Protein AF-I1BHC1-F1 (afdb_monomer)

Organism: Rhizopus delemar (strain RA 99-880 / ATCC MYA-4621 / FGSC 9543 / NRRL 43880) (NCBI:txid246409)

Secondary structure (DSSP, 8-state):
--S--HHHHHHHHHHHHHHHHHH--HHHH-EESB-TTSPBPPEEEEEEEE-PPGGG-SS--S-EEEEEEEESSSS--EEEEEES---HHHHHHHHHHHEET---GGGS-HHHHHHHHHHHHHHHHHHHHHH-S----

Solvent-accessible surface area (backbone atoms only — not comparable to full-atom values): 8292 Å² total; per-residue (Å²): 131,90,86,67,55,69,70,57,54,52,49,53,55,50,53,53,48,53,56,53,57,73,69,59,49,72,79,77,47,39,35,53,38,61,48,99,85,70,47,77,47,54,62,52,73,53,77,46,76,49,48,66,34,62,90,80,44,82,70,65,78,55,64,48,36,32,42,34,37,34,33,80,51,98,83,46,52,61,39,78,44,81,40,98,61,90,47,71,67,56,51,48,54,49,45,70,71,35,34,41,85,64,77,50,78,85,74,49,49,72,67,57,52,47,54,54,60,71,45,39,66,60,52,52,51,50,50,39,68,75,62,43,91,68,78,86,124

Nearest PDB structures (foldseek):
  4xb6-assembly1_E  TM=2.048E-01  e=1.493E-01  Escherichia coli str. K-12 substr. MG1655
  8vbw-assembly1_B  TM=3.347E-01  e=8.170E-01  Staphylococcaceae bacterium
  5oki-assembly2_B  TM=2.217E-01  e=8.389E+00  Saccharomyces cerevisiae S288C

Foldseek 3Di:
DPPDDPVVVVVVVVVVVVVVVVPDDLVLQADWDADPVRHTWDKDKDKDFDADDDVNDDDHPDGWIKIKIFTPDPVTRMHIDTDPDDDPVVVVVCCVSRYPPDPDPVNQDPVRVVVVVVCVVVVVVVCCVVVPPDPPD

Mean predicted aligned error: 11.31 Å

InterPro domains:
  IPR036397 Ribonuclease H superfamily [G3DSA:3.30.420.10] (76-137)
  IPR053164 IS1016-like transposase [PTHR47163] (27-106)

Sequence (137 aa):
MTGLSLPTVRNIVKDVYQVMEADLRIEDVQVGGVDSAGQPIVVEIDESKFGKRKYNKGKRVDGVWVVGGVERTPERKVFLLTVPNRNQNTLKLIIDAFVKDGQTWYAISKEECQKYIESMPKRCAAVIRAKGRWTKY

Radius of gyration: 19.96 Å; Cα contacts (8 Å, |Δi|>4): 141; chains: 1; bounding box: 53×47×34 Å

Structure (mmCIF, N/CA/C/O backbone):
data_AF-I1BHC1-F1
#
_entry.id   AF-I1BHC1-F1
#
loop_
_atom_site.group_PDB
_atom_site.id
_atom_site.type_symbol
_atom_site.label_atom_id
_atom_site.label_alt_id
_atom_site.label_comp_id
_atom_site.label_asym_id
_atom_site.label_entity_id
_atom_site.label_seq_id
_atom_site.pdbx_PDB_ins_code
_atom_site.Cartn_x
_atom_site.Cartn_y
_atom_site.Cartn_z
_atom_site.occupancy
_atom_site.B_iso_or_equiv
_atom_site.auth_seq_id
_atom_site.auth_comp_id
_atom_site.auth_asym_id
_atom_site.auth_atom_id
_atom_site.pdbx_PDB_model_num
ATOM 1 N N . MET A 1 1 ? 31.743 -10.458 1.323 1.00 50.91 1 MET A N 1
ATOM 2 C CA . MET A 1 1 ? 31.647 -10.692 -0.137 1.00 50.91 1 MET A CA 1
ATOM 3 C C . MET A 1 1 ? 31.530 -12.201 -0.323 1.00 50.91 1 MET A C 1
ATOM 5 O O . MET A 1 1 ? 32.385 -12.897 0.195 1.00 50.91 1 MET A O 1
ATOM 9 N N . THR A 1 2 ? 30.458 -12.719 -0.929 1.00 68.00 2 THR A N 1
ATOM 10 C CA . THR A 1 2 ? 30.082 -14.155 -0.894 1.00 68.00 2 THR A CA 1
ATOM 11 C C . THR A 1 2 ? 30.916 -15.073 -1.803 1.00 68.00 2 THR A C 1
ATOM 13 O O . THR A 1 2 ? 30.609 -16.252 -1.904 1.00 68.00 2 THR A O 1
ATOM 16 N N . GLY A 1 3 ? 31.942 -14.560 -2.497 1.00 85.88 3 GLY A N 1
ATOM 17 C CA . GLY A 1 3 ? 32.763 -15.328 -3.451 1.00 85.88 3 GLY A CA 1
ATOM 18 C C . GLY A 1 3 ? 32.044 -15.743 -4.746 1.00 85.88 3 GLY A C 1
ATOM 19 O O . GLY A 1 3 ? 32.676 -16.269 -5.654 1.00 85.88 3 GLY A O 1
ATOM 20 N N . LEU A 1 4 ? 30.737 -15.488 -4.856 1.00 88.25 4 LEU A N 1
ATOM 21 C CA . LEU A 1 4 ? 29.902 -15.874 -5.993 1.00 88.25 4 LEU A CA 1
ATOM 22 C C . LEU A 1 4 ? 29.888 -14.806 -7.092 1.00 88.25 4 LEU A C 1
ATOM 24 O O . LEU A 1 4 ? 29.946 -13.604 -6.821 1.00 88.25 4 LEU A O 1
ATOM 28 N N . SER A 1 5 ? 29.739 -15.252 -8.343 1.00 91.75 5 SER A N 1
ATOM 29 C CA . SER A 1 5 ? 29.587 -14.355 -9.491 1.00 91.75 5 SER A CA 1
ATOM 30 C C . SER A 1 5 ? 28.260 -13.582 -9.434 1.00 91.75 5 SER A C 1
ATOM 32 O O . SER A 1 5 ? 27.247 -14.088 -8.944 1.00 91.75 5 SER A O 1
ATOM 34 N N . LEU A 1 6 ? 28.234 -12.359 -9.976 1.00 89.69 6 LEU A N 1
ATOM 35 C CA . LEU A 1 6 ? 27.018 -11.535 -10.022 1.00 89.69 6 LEU A CA 1
ATOM 36 C C . LEU A 1 6 ? 25.831 -12.223 -10.731 1.00 89.69 6 LEU A C 1
ATOM 38 O O . LEU A 1 6 ? 24.717 -12.131 -10.209 1.00 89.69 6 LEU A O 1
ATOM 42 N N . PRO A 1 7 ? 26.011 -12.918 -11.877 1.00 94.31 7 PRO A N 1
ATOM 43 C CA . PRO A 1 7 ? 24.934 -13.700 -12.484 1.00 94.31 7 PRO A CA 1
ATOM 44 C C . PRO A 1 7 ? 24.378 -14.781 -11.555 1.00 94.31 7 PRO A C 1
ATOM 46 O O . PRO A 1 7 ? 23.162 -14.918 -11.449 1.00 94.31 7 PRO A O 1
ATOM 49 N N . THR A 1 8 ? 25.249 -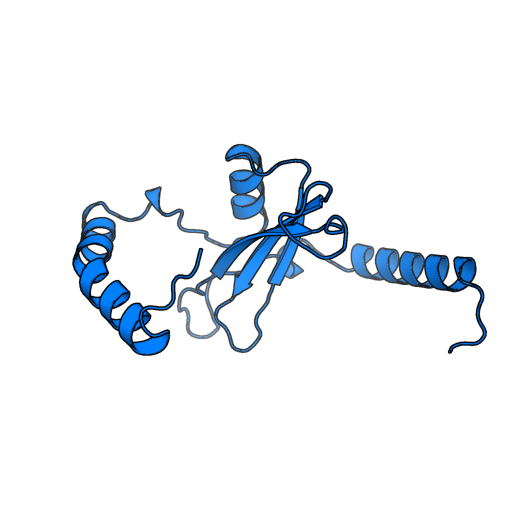15.496 -10.836 1.00 93.44 8 THR A N 1
ATOM 50 C CA . THR A 1 8 ? 24.835 -16.540 -9.888 1.00 93.44 8 THR A CA 1
ATOM 51 C C . THR A 1 8 ? 23.988 -15.956 -8.762 1.00 93.44 8 THR A C 1
ATOM 53 O O . THR A 1 8 ? 22.900 -16.456 -8.496 1.00 93.44 8 THR A O 1
ATOM 56 N N . VAL A 1 9 ? 24.430 -14.852 -8.150 1.00 92.56 9 VAL A N 1
ATOM 57 C CA . VAL A 1 9 ? 23.661 -14.169 -7.094 1.00 92.56 9 VAL A CA 1
ATOM 58 C C . VAL A 1 9 ? 22.302 -13.705 -7.617 1.00 92.56 9 VAL A C 1
ATOM 60 O O . VAL A 1 9 ? 21.292 -13.879 -6.942 1.00 92.56 9 VAL A O 1
ATOM 63 N N . ARG A 1 10 ? 22.250 -13.149 -8.835 1.00 91.69 10 ARG A N 1
ATOM 64 C CA . ARG A 1 10 ? 20.990 -12.713 -9.450 1.00 91.69 10 ARG A CA 1
ATOM 65 C C . ARG A 1 10 ? 20.013 -13.871 -9.635 1.00 91.69 10 ARG A C 1
ATOM 67 O O . ARG A 1 10 ? 18.830 -13.678 -9.383 1.00 91.69 10 ARG A O 1
ATOM 74 N N . ASN A 1 11 ? 20.490 -15.021 -10.100 1.00 93.75 11 ASN A N 1
ATOM 75 C CA . ASN A 1 11 ? 19.635 -16.185 -10.317 1.00 93.75 11 ASN A CA 1
ATOM 76 C C . ASN A 1 11 ? 19.094 -16.712 -8.989 1.00 93.75 11 ASN A C 1
ATOM 78 O O . ASN A 1 11 ? 17.886 -16.820 -8.854 1.00 93.75 11 ASN A O 1
ATOM 82 N N . ILE A 1 12 ? 19.945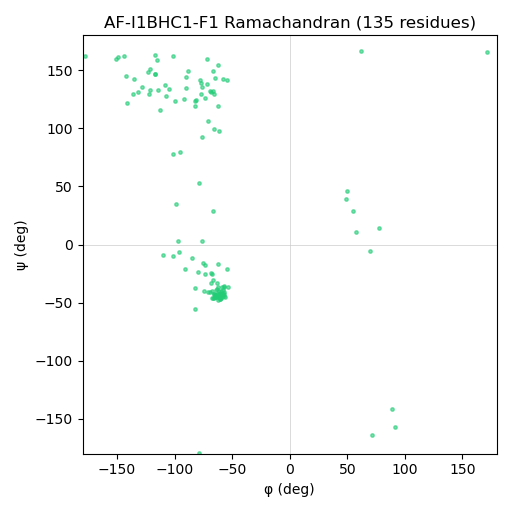 -16.857 -7.969 1.00 93.88 12 ILE A N 1
ATOM 83 C CA . ILE A 1 12 ? 19.504 -17.274 -6.629 1.00 93.88 12 ILE A CA 1
ATOM 84 C C . ILE A 1 12 ? 18.417 -16.336 -6.085 1.00 93.88 12 ILE A C 1
ATOM 86 O O . ILE A 1 12 ? 17.400 -16.793 -5.576 1.00 93.88 12 ILE A O 1
ATOM 90 N N . VAL A 1 13 ? 18.595 -15.016 -6.214 1.00 93.38 13 VAL A N 1
ATOM 91 C CA . VAL A 1 13 ? 17.586 -14.042 -5.760 1.00 93.38 13 VAL A CA 1
ATOM 92 C C . VAL A 1 13 ? 16.274 -14.182 -6.534 1.00 93.38 13 VAL A C 1
ATOM 94 O O . VAL A 1 13 ? 15.207 -14.047 -5.941 1.00 93.38 13 VAL A O 1
ATOM 97 N N . LYS A 1 14 ? 16.333 -1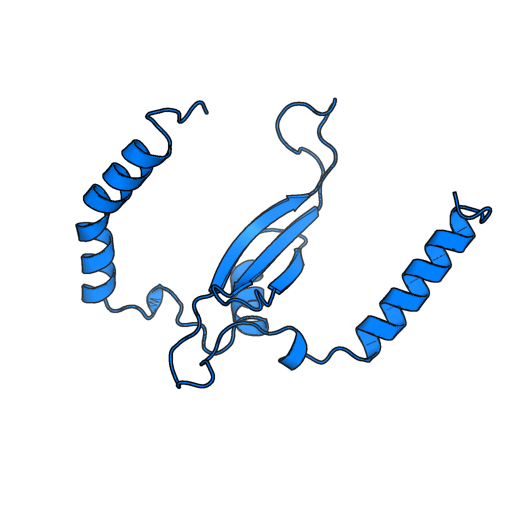4.456 -7.842 1.00 93.12 14 LYS A N 1
ATOM 98 C CA . LYS A 1 14 ? 15.135 -14.701 -8.655 1.00 93.12 14 LYS A CA 1
ATOM 99 C C . LYS A 1 14 ? 14.417 -15.981 -8.239 1.00 93.12 14 LYS A C 1
ATOM 101 O O . LYS A 1 14 ? 13.200 -15.952 -8.124 1.00 93.12 14 LYS A O 1
ATOM 106 N N . ASP A 1 15 ? 15.156 -17.054 -7.986 1.00 93.62 15 ASP A N 1
ATOM 107 C CA . ASP A 1 15 ? 14.581 -18.339 -7.590 1.00 93.62 15 ASP A CA 1
ATOM 108 C C . ASP A 1 15 ? 13.883 -18.210 -6.228 1.00 93.62 15 ASP A C 1
ATOM 110 O O . ASP A 1 15 ? 12.733 -18.613 -6.074 1.00 93.62 15 ASP A O 1
ATOM 114 N N . VAL A 1 16 ? 14.532 -17.548 -5.261 1.00 92.88 16 VAL A N 1
ATOM 115 C CA . VAL A 1 16 ? 13.924 -17.240 -3.954 1.00 92.88 16 VAL A CA 1
ATOM 116 C C . VAL A 1 16 ? 12.664 -16.394 -4.124 1.00 92.88 16 VAL A C 1
ATOM 118 O O . VAL A 1 16 ? 11.650 -16.683 -3.498 1.00 92.88 16 VAL A O 1
ATOM 121 N N . TYR A 1 17 ? 12.699 -15.382 -4.995 1.00 89.81 17 TYR A N 1
ATOM 122 C CA . TYR A 1 17 ? 11.531 -14.550 -5.273 1.00 89.81 17 TYR A CA 1
ATOM 123 C C . TYR A 1 17 ? 10.358 -15.364 -5.837 1.00 89.81 17 TYR A C 1
ATOM 125 O O . TYR A 1 17 ? 9.243 -15.212 -5.354 1.00 89.81 17 TYR A O 1
ATOM 133 N N . GLN A 1 18 ? 10.605 -16.259 -6.798 1.00 90.56 18 GLN A N 1
ATOM 134 C CA . GLN A 1 18 ? 9.563 -17.107 -7.388 1.00 90.56 18 GLN A CA 1
ATOM 135 C C . GLN A 1 18 ? 8.941 -18.067 -6.372 1.00 90.56 18 GLN A C 1
ATOM 137 O O . GLN A 1 18 ? 7.730 -18.270 -6.379 1.00 90.56 18 GLN A O 1
ATOM 142 N N . VAL A 1 19 ? 9.756 -18.638 -5.481 1.00 92.56 19 VAL A N 1
ATOM 143 C CA . VAL A 1 19 ? 9.256 -19.506 -4.406 1.00 92.56 19 VAL A CA 1
ATOM 144 C C . VAL A 1 19 ? 8.390 -18.713 -3.429 1.00 92.56 19 VAL A C 1
ATOM 146 O O . VAL A 1 19 ? 7.321 -19.183 -3.056 1.00 92.56 19 VAL A O 1
ATOM 149 N N . MET A 1 20 ? 8.815 -17.504 -3.049 1.00 88.38 20 MET A N 1
ATOM 150 C CA . MET A 1 20 ? 8.014 -16.625 -2.192 1.00 88.38 20 MET A CA 1
ATOM 151 C C . MET A 1 20 ? 6.697 -16.233 -2.869 1.00 88.38 20 MET A C 1
ATOM 153 O O . MET A 1 20 ? 5.651 -16.282 -2.237 1.00 88.38 20 MET A O 1
ATOM 157 N N . GLU A 1 21 ? 6.731 -15.870 -4.151 1.00 85.94 21 GLU A N 1
ATOM 158 C CA . GLU A 1 21 ? 5.540 -15.480 -4.912 1.00 85.94 21 GLU A CA 1
ATOM 159 C C . GLU A 1 21 ? 4.522 -16.623 -5.028 1.00 85.94 21 GLU A C 1
ATOM 161 O O . GLU A 1 21 ? 3.325 -16.375 -4.938 1.00 85.94 21 GLU A O 1
ATOM 166 N N . ALA A 1 22 ? 4.984 -17.869 -5.162 1.00 87.56 22 ALA A N 1
ATOM 167 C CA . ALA A 1 22 ? 4.112 -19.041 -5.239 1.00 87.56 22 ALA A CA 1
ATOM 168 C C . ALA A 1 22 ? 3.378 -19.363 -3.922 1.00 87.56 22 ALA A C 1
ATOM 170 O O . ALA A 1 22 ? 2.331 -20.009 -3.960 1.00 87.56 22 ALA A O 1
ATOM 171 N N . ASP A 1 23 ? 3.923 -18.941 -2.779 1.00 88.19 23 ASP A N 1
ATOM 172 C CA . ASP A 1 23 ? 3.331 -19.163 -1.451 1.00 88.19 23 ASP A CA 1
ATOM 173 C C . ASP A 1 23 ? 2.401 -18.013 -1.021 1.00 88.19 23 ASP A C 1
ATOM 175 O O . ASP A 1 23 ? 1.518 -18.187 -0.182 1.00 88.19 23 ASP A O 1
ATOM 179 N N . LEU A 1 24 ? 2.568 -16.827 -1.616 1.00 84.75 24 LEU A N 1
ATOM 180 C CA . LEU A 1 24 ? 1.762 -15.653 -1.299 1.00 84.75 24 LEU A CA 1
ATOM 181 C C . LEU A 1 24 ? 0.348 -15.773 -1.874 1.00 84.75 24 LEU A C 1
ATOM 183 O O . LEU A 1 24 ? 0.153 -15.908 -3.082 1.00 84.75 24 LEU A O 1
ATOM 187 N N . ARG A 1 25 ? -0.658 -15.616 -1.012 1.00 84.69 25 ARG A N 1
ATOM 188 C CA . ARG A 1 25 ? -2.054 -15.452 -1.432 1.00 84.69 25 ARG A CA 1
ATOM 189 C C . ARG A 1 25 ? -2.462 -13.985 -1.353 1.00 84.69 25 ARG A C 1
ATOM 191 O O . ARG A 1 25 ? -1.826 -13.172 -0.679 1.00 84.69 25 ARG A O 1
ATOM 198 N N . ILE A 1 26 ? -3.550 -13.634 -2.036 1.00 76.19 26 ILE A N 1
ATOM 199 C CA . ILE A 1 26 ? -4.056 -12.252 -2.082 1.00 76.19 26 ILE A CA 1
ATOM 200 C C . ILE A 1 26 ? -4.385 -11.749 -0.668 1.00 76.19 26 ILE A C 1
ATOM 202 O O . ILE A 1 26 ? -4.119 -10.598 -0.327 1.00 76.19 26 ILE A O 1
ATOM 206 N N . GLU A 1 27 ? -4.898 -12.621 0.194 1.00 80.56 27 GLU A N 1
ATOM 207 C CA . GLU A 1 27 ? -5.284 -12.281 1.561 1.00 80.56 27 GLU A CA 1
ATOM 208 C C . GLU A 1 27 ? -4.081 -11.939 2.451 1.00 80.56 27 GLU A C 1
ATOM 210 O O . GLU A 1 27 ? -4.247 -11.199 3.428 1.00 80.56 27 GLU A O 1
ATOM 215 N N . ASP A 1 28 ? -2.896 -12.462 2.109 1.00 81.38 28 ASP A N 1
ATOM 216 C CA . ASP A 1 28 ? -1.639 -12.250 2.834 1.00 81.38 28 ASP A CA 1
ATOM 217 C C . ASP A 1 28 ? -1.005 -10.888 2.491 1.00 81.38 28 ASP A C 1
ATOM 219 O O . ASP A 1 28 ? -0.247 -10.337 3.291 1.00 81.38 28 ASP A O 1
ATOM 223 N N . VAL A 1 29 ? -1.338 -10.324 1.322 1.00 84.25 29 VAL A N 1
ATOM 224 C CA . VAL A 1 29 ? -0.808 -9.036 0.829 1.00 84.25 29 VAL A CA 1
ATOM 225 C C . VAL A 1 29 ? -1.776 -7.865 1.008 1.00 84.25 29 VAL A C 1
ATOM 227 O O . VAL A 1 29 ? -1.393 -6.712 0.811 1.00 84.25 29 VAL A O 1
ATOM 230 N N . GLN A 1 30 ? -3.025 -8.140 1.378 1.00 90.44 30 GLN A N 1
ATOM 231 C CA . GLN A 1 30 ? -4.015 -7.115 1.684 1.00 90.44 30 GLN A CA 1
ATOM 232 C C . GLN A 1 30 ? -3.810 -6.510 3.080 1.00 90.44 30 GLN A C 1
ATOM 234 O O . GLN A 1 30 ? -3.543 -7.216 4.054 1.00 90.44 30 GLN A O 1
ATOM 239 N N . VAL A 1 31 ? -4.025 -5.200 3.184 1.00 91.62 31 VAL A N 1
ATOM 240 C CA . VAL A 1 31 ? -3.925 -4.413 4.424 1.00 91.62 31 VAL A CA 1
ATOM 241 C C . VAL A 1 31 ? -5.279 -3.828 4.826 1.00 91.62 31 VAL A C 1
ATOM 243 O O . VAL A 1 31 ? -6.156 -3.651 3.982 1.00 91.62 31 VAL A O 1
ATOM 246 N N . GLY A 1 32 ? -5.448 -3.477 6.097 1.00 89.94 32 GLY A N 1
A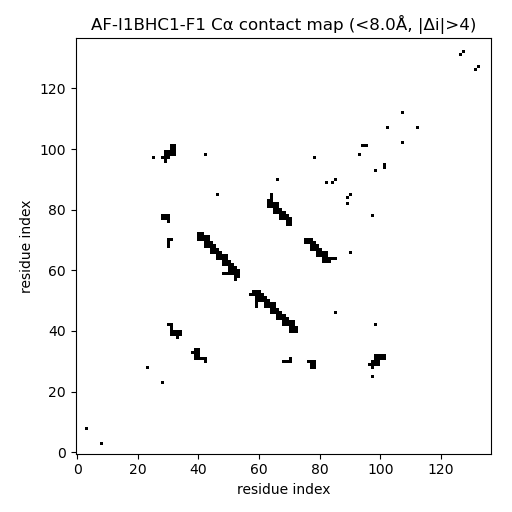TOM 247 C CA . GLY A 1 32 ? -6.679 -2.871 6.613 1.00 89.94 32 GLY A CA 1
ATOM 248 C C . GLY A 1 32 ? -7.689 -3.894 7.139 1.00 89.94 32 GLY A C 1
ATOM 249 O O . GLY A 1 32 ? -7.332 -5.014 7.504 1.00 89.94 32 GLY A O 1
ATO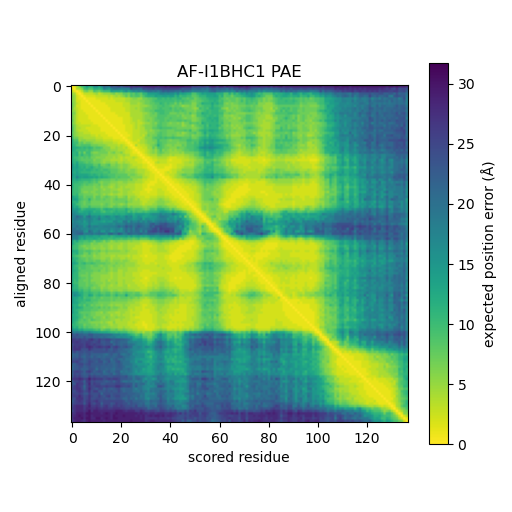M 250 N N . GLY A 1 33 ? -8.965 -3.506 7.184 1.00 89.31 33 GLY A N 1
ATOM 251 C CA . GLY A 1 33 ? -10.029 -4.275 7.834 1.00 89.31 33 GLY A CA 1
ATOM 252 C C . GLY A 1 33 ? -10.177 -3.904 9.311 1.00 89.31 33 GLY A C 1
ATOM 253 O O . GLY A 1 33 ? -10.068 -2.731 9.675 1.00 89.31 33 GLY A O 1
ATOM 254 N N . VAL A 1 34 ? -10.431 -4.898 10.164 1.00 87.94 34 VAL A N 1
ATOM 255 C CA . VAL A 1 34 ? -10.590 -4.722 11.615 1.00 87.94 34 VAL A CA 1
ATOM 256 C C . VAL A 1 34 ? -9.515 -5.474 12.390 1.00 87.94 34 VAL A C 1
ATOM 258 O O . VAL A 1 34 ? -9.057 -6.536 11.967 1.00 87.94 34 VAL A O 1
ATOM 261 N N . ASP A 1 35 ? -9.111 -4.921 13.528 1.00 87.19 35 ASP A N 1
ATOM 262 C CA . ASP A 1 35 ? -8.183 -5.574 14.445 1.00 87.19 35 ASP A CA 1
ATOM 263 C C . ASP A 1 35 ? -8.876 -6.642 15.317 1.00 87.19 35 ASP A C 1
ATOM 265 O O . ASP A 1 35 ? -10.084 -6.880 15.235 1.00 87.19 35 ASP A O 1
ATOM 269 N N . SER A 1 36 ? -8.107 -7.293 16.195 1.00 86.12 36 SER A N 1
ATOM 270 C CA . SER A 1 36 ? -8.625 -8.302 17.130 1.00 86.12 36 SER A CA 1
ATOM 271 C C . SER A 1 36 ? -9.647 -7.760 18.139 1.00 86.12 36 SER A C 1
ATOM 273 O O . SER A 1 36 ? -10.345 -8.546 18.772 1.00 86.12 36 SER A O 1
ATOM 275 N N . ALA A 1 37 ? -9.719 -6.439 18.320 1.00 88.56 37 ALA A N 1
ATOM 276 C CA . ALA A 1 37 ? -10.681 -5.760 19.182 1.00 88.56 37 ALA A CA 1
ATOM 277 C C . ALA A 1 37 ? -11.907 -5.237 18.403 1.00 88.56 37 ALA A C 1
ATOM 279 O O . ALA A 1 37 ? -12.779 -4.602 18.999 1.00 88.56 37 ALA A O 1
ATOM 280 N N . GLY A 1 38 ? -11.989 -5.498 17.093 1.00 86.12 38 GLY A N 1
ATOM 281 C CA . GLY A 1 38 ? -13.070 -5.041 16.221 1.00 86.12 38 GLY A CA 1
ATOM 282 C C . GLY A 1 38 ? -12.972 -3.567 15.815 1.00 86.12 38 GLY A C 1
ATOM 283 O O . GLY A 1 38 ? -13.957 -3.007 15.336 1.00 86.12 38 GLY A O 1
ATOM 284 N N . GLN A 1 39 ? -11.823 -2.917 16.013 1.00 85.69 39 GLN A N 1
ATOM 285 C CA . GLN A 1 39 ? -11.603 -1.522 15.630 1.00 85.69 39 GLN A CA 1
ATOM 286 C C . GLN A 1 39 ? -11.054 -1.429 14.201 1.00 85.69 39 GLN A C 1
ATOM 288 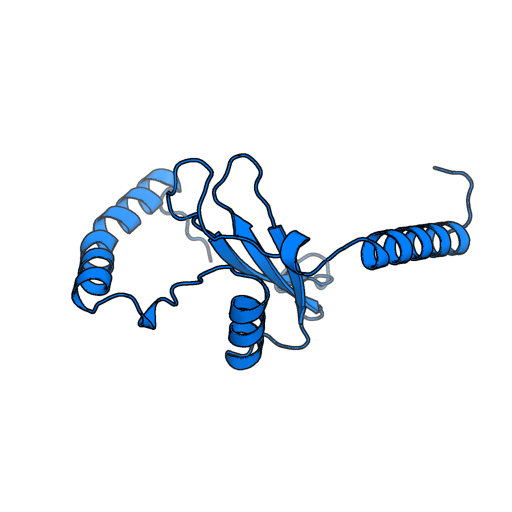O O . GLN A 1 39 ? -10.260 -2.279 13.790 1.00 85.69 39 GLN A O 1
ATOM 293 N N . PRO A 1 40 ? -11.448 -0.403 13.425 1.00 87.19 40 PRO A N 1
ATOM 294 C CA . PRO A 1 40 ? -10.977 -0.241 12.057 1.00 87.19 40 PRO A CA 1
ATOM 295 C C . PRO A 1 40 ? -9.477 0.066 12.018 1.00 87.19 40 PRO A C 1
ATOM 297 O O . PRO A 1 40 ? -8.986 0.973 12.697 1.00 87.19 40 PRO A O 1
ATOM 300 N N . ILE A 1 41 ? -8.755 -0.659 11.166 1.00 89.25 41 ILE A N 1
ATOM 301 C CA . ILE A 1 41 ? -7.327 -0.453 10.936 1.00 89.25 41 ILE A CA 1
ATOM 302 C C . ILE A 1 41 ? -7.136 0.711 9.963 1.00 89.25 41 ILE A C 1
ATOM 304 O O . ILE A 1 41 ? -7.635 0.709 8.838 1.00 89.25 41 ILE A O 1
ATOM 308 N N . VAL A 1 42 ? -6.359 1.709 10.384 1.00 88.88 42 VAL A N 1
ATOM 309 C CA . VAL A 1 42 ? -6.005 2.850 9.532 1.00 88.88 42 VAL A CA 1
ATOM 310 C C . VAL A 1 42 ? -4.830 2.475 8.633 1.00 88.88 42 VAL A C 1
ATOM 312 O O . VAL A 1 42 ? -3.757 2.132 9.129 1.00 88.88 42 VAL A O 1
ATOM 315 N N . VAL A 1 43 ? -5.009 2.613 7.320 1.00 90.69 43 VAL A N 1
ATOM 316 C CA . VAL A 1 43 ? -3.961 2.402 6.312 1.00 90.69 43 VAL A CA 1
ATOM 317 C C . VAL A 1 43 ? -3.517 3.750 5.744 1.00 90.69 43 VAL A C 1
ATOM 319 O O . VAL A 1 43 ? -4.337 4.546 5.289 1.00 90.69 43 VAL A O 1
ATOM 322 N N . GLU A 1 44 ? -2.213 4.016 5.756 1.00 91.12 44 GLU A N 1
ATOM 323 C CA . GLU A 1 44 ? -1.611 5.146 5.046 1.00 91.12 44 GLU A CA 1
ATOM 324 C C . GLU A 1 44 ? -1.181 4.701 3.656 1.00 91.12 44 GLU A C 1
ATOM 326 O O . GLU A 1 44 ? -0.408 3.758 3.540 1.00 91.12 44 GLU A O 1
ATOM 331 N N . ILE A 1 45 ? -1.648 5.388 2.614 1.00 91.06 45 ILE A N 1
ATOM 332 C CA . ILE A 1 45 ? -1.339 5.069 1.216 1.00 91.06 45 ILE A CA 1
ATOM 333 C C . ILE A 1 45 ? -0.530 6.218 0.620 1.00 91.06 45 ILE A C 1
ATOM 335 O O . ILE A 1 45 ? -0.905 7.380 0.783 1.00 91.06 45 ILE A O 1
ATOM 339 N N . ASP A 1 46 ? 0.564 5.896 -0.067 1.00 91.56 46 ASP A N 1
ATOM 340 C CA . ASP A 1 46 ? 1.436 6.881 -0.705 1.00 91.56 46 ASP A CA 1
ATOM 341 C C . ASP A 1 46 ? 2.013 6.382 -2.040 1.00 91.56 46 ASP A C 1
ATOM 343 O O . ASP A 1 46 ? 2.041 5.186 -2.351 1.00 91.56 46 ASP A O 1
ATOM 347 N N . GLU A 1 47 ? 2.506 7.330 -2.834 1.00 91.25 47 GLU A N 1
ATOM 348 C CA . GLU A 1 47 ? 3.139 7.093 -4.124 1.00 91.25 47 GLU A CA 1
ATOM 349 C C . GLU A 1 47 ? 4.569 7.623 -4.144 1.00 91.25 47 GLU A C 1
ATOM 351 O O . GLU A 1 47 ? 4.856 8.780 -3.832 1.00 91.25 47 GLU A O 1
ATOM 356 N N . SER A 1 48 ? 5.489 6.807 -4.640 1.00 89.44 48 SER A N 1
ATOM 357 C CA . SER A 1 48 ? 6.888 7.185 -4.770 1.00 89.44 48 SER A CA 1
ATOM 358 C C . SER A 1 48 ? 7.459 6.759 -6.113 1.00 89.44 48 SER A C 1
ATOM 360 O O . SER A 1 48 ? 7.393 5.602 -6.510 1.00 89.44 48 SER A O 1
ATOM 362 N N . LYS A 1 49 ? 8.106 7.689 -6.823 1.00 88.38 49 LYS A N 1
ATOM 363 C CA . LYS A 1 49 ? 8.897 7.354 -8.016 1.00 88.38 49 LYS A CA 1
ATOM 364 C C . LYS A 1 49 ? 10.282 6.877 -7.584 1.00 88.38 49 LYS A C 1
ATOM 366 O O . LYS A 1 49 ? 11.012 7.657 -6.973 1.00 88.38 49 LYS A O 1
ATOM 371 N N . PHE A 1 50 ? 10.666 5.646 -7.904 1.00 85.88 50 PHE A N 1
ATOM 372 C CA . PHE A 1 50 ? 11.980 5.057 -7.633 1.00 85.88 50 PHE A CA 1
ATOM 373 C C . PHE A 1 50 ? 12.847 5.099 -8.880 1.00 85.88 50 PHE A C 1
ATOM 375 O O . PHE A 1 50 ? 12.483 4.576 -9.924 1.00 85.88 50 PHE A O 1
ATOM 382 N N . GLY A 1 51 ? 14.019 5.712 -8.788 1.00 84.06 51 GLY A N 1
ATOM 383 C CA . GLY A 1 51 ? 14.885 5.850 -9.946 1.00 84.06 51 GLY A CA 1
ATOM 384 C C . GLY A 1 51 ? 16.196 6.532 -9.618 1.00 84.06 51 GLY A C 1
ATOM 385 O O . GLY A 1 51 ? 16.327 7.193 -8.579 1.00 84.06 51 GLY A O 1
ATOM 386 N N . LYS A 1 52 ? 17.175 6.365 -10.510 1.00 76.44 52 LYS A N 1
ATOM 387 C CA . LYS A 1 52 ? 18.465 7.039 -10.378 1.00 76.44 52 LYS A CA 1
ATOM 388 C C . LYS A 1 52 ? 18.250 8.541 -10.541 1.00 76.44 52 LYS A C 1
ATOM 390 O O . LYS A 1 52 ? 17.619 9.010 -11.485 1.00 76.44 52 LYS A O 1
ATOM 395 N N . ARG A 1 53 ? 18.780 9.314 -9.598 1.00 72.88 53 ARG A N 1
ATOM 396 C CA . ARG A 1 53 ? 18.836 10.772 -9.729 1.00 72.88 53 ARG A CA 1
ATOM 397 C C . ARG A 1 53 ? 19.966 11.128 -10.691 1.00 72.88 53 ARG A C 1
ATOM 399 O O . ARG A 1 53 ? 21.051 10.553 -10.595 1.00 72.88 53 ARG A O 1
ATOM 406 N N . LYS A 1 54 ? 19.746 12.105 -11.573 1.00 64.81 54 LYS A N 1
ATOM 407 C CA . LYS A 1 54 ? 20.820 12.642 -12.417 1.00 64.81 54 LYS A CA 1
ATOM 408 C C . LYS A 1 54 ? 21.882 13.267 -11.496 1.00 64.81 54 LYS A C 1
ATOM 410 O O . LYS A 1 54 ? 21.569 14.148 -10.704 1.00 64.81 54 LYS A O 1
ATOM 415 N N . TYR A 1 55 ? 23.115 12.758 -11.529 1.00 74.25 55 TYR A N 1
ATOM 416 C CA . TYR A 1 55 ? 24.215 13.176 -10.639 1.00 74.25 55 TYR A CA 1
ATOM 417 C C . TYR A 1 55 ? 23.918 13.085 -9.128 1.00 74.25 55 TYR A C 1
ATOM 419 O O . TYR A 1 55 ? 24.444 13.878 -8.350 1.00 74.25 55 TYR A O 1
ATOM 427 N N . ASN A 1 56 ? 23.044 12.166 -8.694 1.00 71.12 56 ASN A N 1
ATOM 428 C CA . ASN A 1 56 ? 22.577 12.061 -7.299 1.00 71.12 56 ASN A CA 1
ATOM 429 C C . ASN A 1 56 ? 21.906 13.335 -6.736 1.00 71.12 56 ASN A C 1
ATOM 431 O O . ASN A 1 56 ? 21.603 13.399 -5.543 1.00 71.12 56 ASN A O 1
ATOM 435 N N . LYS A 1 57 ? 21.607 14.327 -7.586 1.00 67.88 57 LYS A N 1
ATOM 436 C CA . LYS A 1 57 ? 21.028 15.624 -7.216 1.00 67.88 57 LYS A CA 1
ATOM 437 C C . LYS A 1 57 ? 19.700 15.852 -7.947 1.00 67.88 57 LYS A C 1
ATOM 439 O O . LYS A 1 57 ? 19.487 15.364 -9.051 1.00 67.88 57 LYS A O 1
ATOM 444 N N . GLY A 1 58 ? 18.800 16.611 -7.326 1.00 69.50 58 GLY A N 1
ATOM 445 C CA . GLY A 1 58 ? 17.539 17.031 -7.946 1.00 69.50 58 GLY A CA 1
ATOM 446 C C . GLY A 1 58 ? 16.480 15.930 -8.126 1.00 69.50 58 GLY A C 1
ATOM 447 O O . GLY A 1 58 ? 16.515 14.873 -7.488 1.00 69.50 58 GLY A O 1
ATOM 448 N N . LYS A 1 59 ? 15.487 16.234 -8.975 1.00 62.91 59 LYS A N 1
ATOM 449 C CA . LYS A 1 59 ? 14.284 15.423 -9.231 1.00 62.91 59 LYS A CA 1
ATOM 450 C C . LYS A 1 59 ? 14.639 14.082 -9.890 1.00 62.91 59 LYS A C 1
ATOM 452 O O . LYS A 1 59 ? 15.522 14.008 -10.740 1.00 62.91 59 LYS A O 1
ATOM 457 N N . ARG A 1 60 ? 13.921 13.014 -9.525 1.00 66.19 60 ARG A N 1
ATOM 458 C CA . ARG A 1 60 ? 14.025 11.700 -10.186 1.00 66.19 60 ARG A CA 1
ATOM 459 C C . ARG A 1 60 ? 13.397 11.796 -11.583 1.00 66.19 60 ARG A C 1
ATOM 461 O O . ARG A 1 60 ? 12.178 11.924 -11.696 1.00 66.19 60 ARG A O 1
ATOM 468 N N . VAL A 1 61 ? 14.234 11.805 -12.620 1.00 62.03 61 VAL A N 1
ATOM 469 C CA . VAL A 1 61 ? 13.804 11.984 -14.018 1.00 62.03 61 VAL A CA 1
ATOM 470 C C . VAL A 1 61 ? 13.328 10.645 -14.585 1.00 62.03 61 VAL A C 1
ATOM 472 O O . VAL A 1 61 ? 12.141 10.521 -14.889 1.00 62.03 61 VAL A O 1
ATOM 475 N N . ASP A 1 62 ? 14.178 9.616 -14.534 1.00 75.00 62 ASP A N 1
ATOM 476 C CA . ASP A 1 62 ? 13.855 8.243 -14.943 1.00 75.00 62 ASP A CA 1
ATOM 477 C C . ASP A 1 62 ? 13.652 7.336 -13.737 1.00 75.00 62 ASP A C 1
ATOM 479 O O . ASP A 1 62 ? 14.432 7.370 -12.783 1.00 75.00 62 ASP A O 1
ATOM 483 N N . GLY A 1 63 ? 12.586 6.537 -13.761 1.00 82.12 63 GLY A N 1
ATOM 484 C CA . GLY A 1 63 ? 12.253 5.651 -12.657 1.00 82.12 63 GLY A CA 1
ATOM 485 C C . GLY A 1 63 ? 10.890 4.983 -12.779 1.00 82.12 63 GLY A C 1
ATOM 486 O O . GLY A 1 63 ? 10.048 5.411 -13.565 1.00 82.12 63 GLY A O 1
ATOM 487 N N . VAL A 1 64 ? 10.694 3.967 -11.951 1.00 89.94 64 VAL A N 1
ATOM 488 C CA . VAL A 1 64 ? 9.468 3.184 -11.806 1.00 89.94 64 VAL A CA 1
ATOM 489 C C . VAL A 1 64 ? 8.599 3.835 -10.736 1.00 89.94 64 VAL A C 1
ATOM 491 O O . VAL A 1 64 ? 9.101 4.235 -9.685 1.00 89.94 64 VAL A O 1
ATOM 494 N N . TRP A 1 65 ? 7.304 3.985 -10.994 1.00 91.81 65 TRP A N 1
ATOM 495 C CA . TRP A 1 65 ? 6.369 4.396 -9.952 1.00 91.81 65 TRP A CA 1
ATOM 496 C C . TRP A 1 65 ? 6.079 3.213 -9.043 1.00 91.81 65 TRP A C 1
ATOM 498 O O . TRP A 1 65 ? 5.854 2.110 -9.526 1.00 91.81 65 TRP A O 1
ATOM 508 N N . VAL A 1 66 ? 6.087 3.447 -7.739 1.00 92.56 66 VAL A N 1
ATOM 509 C CA . VAL A 1 66 ? 5.683 2.472 -6.733 1.00 92.56 66 VAL A CA 1
ATOM 510 C C . VAL A 1 66 ? 4.556 3.087 -5.927 1.00 92.56 66 VAL A C 1
ATOM 512 O O . VAL A 1 66 ? 4.679 4.219 -5.458 1.00 92.56 66 VAL A O 1
ATOM 515 N N . VAL A 1 67 ? 3.472 2.342 -5.789 1.00 93.69 67 VAL A N 1
ATOM 516 C CA . VAL A 1 67 ? 2.349 2.665 -4.910 1.00 93.69 67 VAL A CA 1
ATOM 517 C C . VAL A 1 67 ? 2.405 1.691 -3.752 1.00 93.69 67 VAL A C 1
ATOM 519 O O . VAL A 1 67 ? 2.657 0.504 -3.964 1.00 93.69 67 VAL A O 1
ATOM 522 N N . GLY A 1 68 ? 2.195 2.173 -2.537 1.00 93.12 68 GLY A N 1
ATOM 523 C CA . GLY A 1 68 ? 2.141 1.297 -1.381 1.00 93.12 68 GLY A CA 1
ATOM 524 C C . GLY A 1 68 ? 1.227 1.817 -0.300 1.00 93.12 68 GLY A C 1
ATOM 525 O O . GLY A 1 68 ? 0.901 3.003 -0.265 1.00 93.12 68 GLY A O 1
ATOM 526 N N . GLY A 1 69 ? 0.838 0.911 0.584 1.00 93.06 69 GLY A N 1
ATOM 527 C CA . GLY A 1 69 ? 0.072 1.235 1.773 1.00 93.06 69 GLY A CA 1
ATOM 528 C C . GLY A 1 69 ? 0.624 0.516 2.988 1.00 93.06 69 GLY A C 1
ATOM 529 O O . GLY A 1 69 ? 1.063 -0.623 2.861 1.00 93.06 69 GLY A O 1
ATOM 530 N N . VAL A 1 70 ? 0.619 1.182 4.141 1.00 93.50 70 VAL A N 1
ATOM 531 C CA . VAL A 1 70 ? 1.088 0.642 5.422 1.00 93.50 70 VAL A CA 1
ATOM 532 C C . VAL A 1 70 ? 0.029 0.817 6.501 1.00 93.50 70 VAL A C 1
ATOM 534 O O . VAL A 1 70 ? -0.576 1.881 6.636 1.00 93.50 70 VAL A O 1
ATOM 537 N N . GLU A 1 71 ? -0.190 -0.223 7.293 1.00 92.94 71 GLU A N 1
ATOM 538 C CA . GLU A 1 71 ? -1.069 -0.153 8.456 1.00 92.94 71 GLU A CA 1
ATOM 539 C C . GLU A 1 71 ? -0.439 0.674 9.583 1.00 92.94 71 GLU A C 1
ATOM 541 O O . GLU A 1 71 ? 0.738 0.516 9.924 1.00 92.94 71 GLU A O 1
ATOM 546 N N . ARG A 1 72 ? -1.244 1.513 10.240 1.00 91.38 72 ARG A N 1
ATOM 547 C CA . ARG A 1 72 ? -0.895 2.159 11.514 1.00 91.38 72 ARG A CA 1
ATOM 548 C C . ARG A 1 72 ? -1.070 1.199 12.694 1.00 91.38 72 ARG A C 1
ATOM 550 O O . ARG A 1 72 ? -1.730 1.520 13.679 1.00 91.38 72 ARG A O 1
ATOM 557 N N . THR A 1 73 ? -0.457 0.032 12.589 1.00 90.19 73 THR A N 1
ATOM 558 C CA . THR A 1 73 ? -0.417 -1.014 13.616 1.00 90.19 73 THR A CA 1
ATOM 559 C C . THR A 1 73 ? 1.033 -1.243 14.061 1.00 90.19 73 THR A C 1
ATOM 561 O O . THR A 1 73 ? 1.965 -0.797 13.379 1.00 90.19 73 THR A O 1
ATOM 564 N N . PRO A 1 74 ? 1.278 -1.896 15.210 1.00 89.56 74 PRO A N 1
ATOM 565 C CA . PRO A 1 74 ? 2.625 -2.321 15.593 1.00 89.56 74 PRO A CA 1
ATOM 566 C C . PRO A 1 74 ? 3.294 -3.230 14.550 1.00 89.56 74 PRO A C 1
ATOM 568 O O . PRO A 1 74 ? 4.497 -3.111 14.322 1.00 89.56 74 PRO A O 1
ATOM 571 N N . GLU A 1 75 ? 2.516 -4.087 13.886 1.00 89.62 75 GLU A N 1
ATOM 572 C CA . GLU A 1 75 ? 2.974 -5.056 12.884 1.00 89.62 75 GLU A CA 1
ATOM 573 C C . GLU A 1 75 ? 3.351 -4.393 11.555 1.00 89.62 75 GLU A C 1
ATOM 575 O O . GLU A 1 75 ? 4.179 -4.931 10.820 1.00 89.62 75 GLU A O 1
ATOM 580 N N . ARG A 1 76 ? 2.772 -3.219 11.252 1.00 91.12 76 ARG A N 1
ATOM 581 C CA . ARG A 1 76 ? 3.055 -2.416 10.050 1.00 91.12 76 ARG A CA 1
ATOM 582 C C . ARG A 1 76 ? 2.996 -3.225 8.753 1.00 91.12 76 ARG A C 1
ATOM 584 O O . ARG A 1 76 ? 3.887 -3.104 7.905 1.00 91.12 76 ARG A O 1
ATOM 591 N N . LYS A 1 77 ? 1.952 -4.045 8.585 1.00 92.00 77 LYS A N 1
ATOM 592 C CA . LYS A 1 77 ? 1.730 -4.756 7.320 1.00 92.00 77 LYS A CA 1
ATOM 593 C C . LYS A 1 77 ? 1.691 -3.760 6.168 1.00 92.00 77 LYS A C 1
ATOM 595 O O . LYS A 1 77 ? 1.182 -2.645 6.312 1.00 92.00 77 LYS A O 1
ATOM 600 N N . VAL A 1 78 ? 2.273 -4.160 5.044 1.00 92.56 78 VAL A N 1
ATOM 601 C CA . VAL A 1 78 ? 2.524 -3.273 3.914 1.00 92.56 78 VAL A CA 1
ATOM 602 C C . VAL A 1 78 ? 2.296 -3.999 2.597 1.00 92.56 78 VAL A C 1
ATOM 604 O O . VAL A 1 78 ? 2.654 -5.168 2.464 1.00 92.56 78 VAL A O 1
ATOM 607 N N . PHE A 1 79 ? 1.786 -3.277 1.604 1.00 91.88 79 PHE A N 1
ATOM 608 C CA . PHE A 1 79 ? 1.884 -3.671 0.200 1.00 91.88 79 PHE A CA 1
ATOM 609 C C . PHE A 1 79 ? 2.691 -2.629 -0.577 1.00 91.88 79 PHE A C 1
ATOM 611 O O . PHE A 1 79 ? 2.641 -1.435 -0.275 1.00 91.88 79 PHE A O 1
ATOM 618 N N . LEU A 1 80 ? 3.446 -3.075 -1.582 1.00 91.75 80 LEU A N 1
ATOM 619 C CA . LEU A 1 80 ? 4.242 -2.225 -2.471 1.00 91.75 80 LEU A CA 1
ATOM 620 C C . LEU A 1 80 ? 4.162 -2.779 -3.893 1.00 91.75 80 LEU A C 1
ATOM 622 O O . LEU A 1 80 ? 4.544 -3.921 -4.134 1.00 91.75 80 LEU A O 1
ATOM 626 N N . LEU A 1 81 ? 3.699 -1.966 -4.839 1.00 91.12 81 LEU A N 1
ATOM 627 C CA . LEU A 1 81 ? 3.463 -2.383 -6.220 1.00 91.12 81 LEU A CA 1
ATOM 628 C C . LEU A 1 81 ? 4.069 -1.397 -7.201 1.00 91.12 81 LEU A C 1
ATOM 630 O O . LEU A 1 81 ? 3.839 -0.189 -7.122 1.00 91.12 81 LEU A O 1
ATOM 634 N N . THR A 1 82 ? 4.819 -1.920 -8.166 1.00 92.25 82 THR A N 1
ATOM 635 C CA . THR A 1 82 ? 5.303 -1.124 -9.290 1.00 92.25 82 THR A CA 1
ATOM 636 C C . THR A 1 82 ? 4.182 -0.892 -10.290 1.00 92.25 82 THR A C 1
ATOM 638 O O . THR A 1 82 ? 3.560 -1.846 -10.751 1.00 92.25 82 THR A O 1
ATOM 641 N N . VAL A 1 83 ? 3.973 0.360 -10.685 1.00 90.62 83 VAL A N 1
ATOM 642 C CA . VAL A 1 83 ? 2.959 0.738 -11.671 1.00 90.62 83 VAL A CA 1
ATOM 643 C C . VAL A 1 83 ? 3.568 1.491 -12.848 1.00 90.62 83 VAL A C 1
ATOM 645 O O . VAL A 1 83 ? 4.542 2.233 -12.681 1.00 90.62 83 VAL A O 1
ATOM 648 N N . PRO A 1 84 ? 2.997 1.351 -14.056 1.00 87.00 84 PRO A N 1
ATOM 649 C CA . PRO A 1 84 ? 3.469 2.095 -15.218 1.00 87.00 84 PRO A CA 1
ATOM 650 C C . PRO A 1 84 ? 3.178 3.598 -15.092 1.00 87.00 84 PRO A C 1
ATOM 652 O O . PRO A 1 84 ? 3.951 4.429 -15.568 1.00 87.00 84 PRO A O 1
ATOM 655 N N . ASN A 1 85 ? 2.073 3.971 -14.442 1.00 85.81 85 ASN A N 1
ATOM 656 C CA . ASN A 1 85 ? 1.664 5.358 -14.248 1.00 85.81 85 ASN A CA 1
ATOM 657 C C . ASN A 1 85 ? 0.844 5.528 -12.957 1.00 85.81 85 ASN A C 1
ATOM 659 O O . ASN A 1 85 ? 0.275 4.570 -12.445 1.00 85.81 85 ASN A O 1
ATOM 663 N N . ARG A 1 86 ? 0.769 6.768 -12.459 1.00 85.81 86 ARG A N 1
ATOM 664 C CA . ARG A 1 86 ? 0.012 7.151 -11.254 1.00 85.81 86 ARG A CA 1
ATOM 665 C C . ARG A 1 86 ? -1.364 7.759 -11.551 1.00 85.81 86 ARG A C 1
ATOM 667 O O . ARG A 1 86 ? -1.766 8.746 -10.941 1.00 85.81 86 ARG A O 1
ATOM 674 N N . ASN A 1 87 ? -2.034 7.285 -12.597 1.00 88.69 87 ASN A N 1
ATOM 675 C CA . ASN A 1 87 ? -3.346 7.836 -12.929 1.00 88.69 87 ASN A CA 1
ATOM 676 C C . ASN A 1 87 ? -4.396 7.389 -11.890 1.00 88.69 87 ASN A C 1
ATOM 678 O O . ASN A 1 87 ? -4.210 6.395 -11.187 1.00 88.69 87 ASN A O 1
ATOM 682 N N . GLN A 1 88 ? -5.508 8.121 -11.802 1.00 87.00 88 GLN A N 1
ATOM 683 C CA . GLN A 1 88 ? -6.563 7.848 -10.823 1.00 87.00 88 GLN A CA 1
ATOM 684 C C . GLN A 1 88 ? -7.121 6.420 -10.931 1.00 87.00 88 GLN A C 1
ATOM 686 O O . GLN A 1 88 ? -7.405 5.805 -9.908 1.00 87.00 88 GLN A O 1
ATOM 691 N N . ASN A 1 89 ? -7.244 5.882 -12.148 1.00 89.19 89 ASN A N 1
ATOM 692 C CA . ASN A 1 89 ? -7.773 4.536 -12.378 1.00 89.19 89 ASN A CA 1
ATOM 693 C C . ASN A 1 89 ? -6.830 3.461 -11.825 1.00 89.19 89 ASN A C 1
ATOM 695 O O . ASN A 1 89 ? -7.274 2.569 -11.114 1.00 89.19 89 ASN A O 1
ATOM 699 N N . THR A 1 90 ? -5.530 3.579 -12.096 1.00 88.00 90 THR A N 1
ATOM 700 C CA . THR A 1 90 ? -4.481 2.690 -11.590 1.00 88.00 90 THR A CA 1
ATOM 701 C C . THR A 1 90 ? -4.465 2.704 -10.065 1.00 88.00 90 THR A C 1
ATOM 703 O O . THR A 1 90 ? -4.452 1.648 -9.442 1.00 88.00 90 THR A O 1
ATOM 706 N N . LEU A 1 91 ? -4.530 3.890 -9.455 1.00 88.00 91 LEU A N 1
ATOM 707 C CA . LEU A 1 91 ? -4.557 4.025 -7.997 1.00 88.00 91 LEU A CA 1
ATOM 708 C C . LEU A 1 91 ? -5.822 3.422 -7.396 1.00 88.00 91 LEU A C 1
ATOM 710 O O . LEU A 1 91 ? -5.739 2.692 -6.414 1.00 88.00 91 LEU A O 1
ATOM 714 N N . LYS A 1 92 ? -6.982 3.680 -8.006 1.00 87.88 92 LYS A N 1
ATOM 715 C CA . LYS A 1 92 ? -8.247 3.108 -7.554 1.00 87.88 92 LYS A CA 1
ATOM 716 C C . LYS A 1 92 ? -8.223 1.579 -7.602 1.00 87.88 92 LYS A C 1
ATOM 718 O O . LYS A 1 92 ? -8.571 0.956 -6.610 1.00 87.88 92 LYS A O 1
ATOM 723 N N . LEU A 1 93 ? -7.758 0.992 -8.705 1.00 89.44 93 LEU A N 1
ATOM 724 C CA . LEU A 1 93 ? -7.653 -0.463 -8.850 1.00 89.44 93 LEU A CA 1
ATOM 725 C C . LEU A 1 93 ? -6.747 -1.089 -7.784 1.00 89.44 93 LEU A C 1
ATOM 727 O O . LEU A 1 93 ? -7.069 -2.144 -7.251 1.00 89.44 93 LEU A O 1
ATOM 731 N N . ILE A 1 94 ? -5.632 -0.436 -7.450 1.00 89.94 94 ILE A N 1
ATOM 732 C CA . ILE A 1 94 ? -4.732 -0.906 -6.390 1.00 89.94 94 ILE A CA 1
ATOM 733 C C . ILE A 1 94 ? -5.405 -0.821 -5.025 1.00 89.94 94 ILE A C 1
ATOM 735 O O . ILE A 1 94 ? -5.333 -1.769 -4.254 1.00 89.94 94 ILE A O 1
ATOM 739 N N . ILE A 1 95 ? -6.063 0.294 -4.713 1.00 88.75 95 ILE A N 1
ATOM 740 C CA . ILE A 1 95 ? -6.749 0.449 -3.426 1.00 88.75 95 ILE A CA 1
ATOM 741 C C . ILE A 1 95 ? -7.836 -0.621 -3.285 1.00 88.75 95 ILE A C 1
ATOM 743 O O . ILE A 1 95 ? -7.870 -1.307 -2.271 1.00 88.75 95 ILE A O 1
ATOM 747 N N . ASP A 1 96 ? -8.656 -0.815 -4.320 1.00 87.94 96 ASP A N 1
ATOM 748 C CA . ASP A 1 96 ? -9.736 -1.805 -4.315 1.00 87.94 96 ASP A CA 1
ATOM 749 C C . ASP A 1 96 ? -9.203 -3.247 -4.178 1.00 87.94 96 ASP A C 1
ATOM 751 O O . ASP A 1 96 ? -9.857 -4.093 -3.574 1.00 87.94 96 ASP A O 1
ATOM 755 N N . ALA A 1 97 ? -8.017 -3.542 -4.724 1.00 89.00 97 ALA A N 1
ATOM 756 C CA . ALA A 1 97 ? -7.421 -4.876 -4.658 1.00 89.00 97 ALA A CA 1
ATOM 757 C C . ALA A 1 97 ? -6.677 -5.150 -3.339 1.00 89.00 97 ALA A C 1
ATOM 759 O O . ALA A 1 97 ? -6.719 -6.274 -2.838 1.00 89.00 97 ALA A O 1
ATOM 760 N N . PHE A 1 98 ? -5.989 -4.149 -2.780 1.00 90.62 98 PHE A N 1
ATOM 761 C CA . PHE A 1 98 ? -5.031 -4.338 -1.684 1.00 90.62 98 PHE A CA 1
ATOM 762 C C . PHE A 1 98 ? -5.492 -3.779 -0.332 1.00 90.62 98 PHE A C 1
ATOM 764 O O . PHE A 1 98 ? -4.850 -4.068 0.675 1.00 90.62 98 PHE A O 1
ATOM 771 N N . VAL A 1 99 ? -6.591 -3.020 -0.267 1.00 89.56 99 VAL A N 1
ATOM 772 C CA . VAL A 1 99 ? -7.118 -2.458 0.988 1.00 89.56 99 V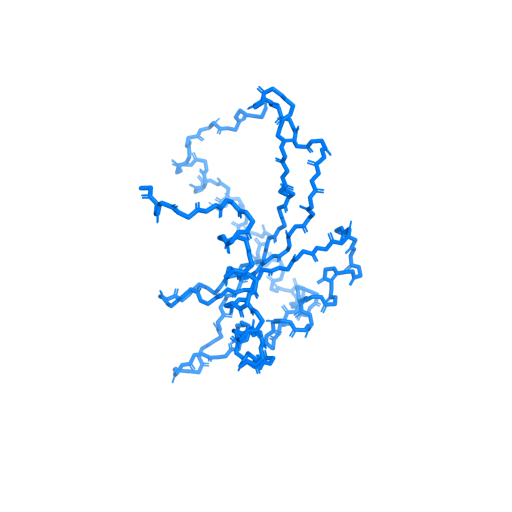AL A CA 1
ATOM 773 C C . VAL A 1 99 ? -8.460 -3.097 1.338 1.00 89.56 99 VAL A C 1
ATOM 775 O O . VAL A 1 99 ? -9.449 -2.916 0.630 1.00 89.56 99 VAL A O 1
ATOM 778 N N . LYS A 1 100 ? -8.507 -3.821 2.460 1.00 87.00 100 LYS A N 1
ATOM 779 C CA . LYS A 1 100 ? -9.736 -4.421 2.995 1.00 87.00 100 LYS A CA 1
ATOM 780 C C . LYS A 1 100 ? -10.666 -3.338 3.514 1.00 87.00 100 LYS A C 1
ATOM 782 O O . LYS A 1 100 ? -10.232 -2.462 4.263 1.00 87.00 100 LYS A O 1
ATOM 787 N N . ASP A 1 101 ? -11.934 -3.432 3.120 1.00 74.25 101 ASP A N 1
ATOM 788 C CA . ASP A 1 101 ? -13.015 -2.551 3.572 1.00 74.25 101 ASP A CA 1
ATOM 789 C C . ASP A 1 101 ? -12.646 -1.063 3.489 1.00 74.25 101 ASP A C 1
ATOM 791 O O . ASP A 1 101 ? -12.964 -0.260 4.368 1.00 74.25 101 ASP A O 1
ATOM 795 N N . GLY A 1 102 ? -11.934 -0.697 2.418 1.00 63.69 102 GLY A N 1
ATOM 796 C CA . GLY A 1 102 ? -11.482 0.663 2.183 1.00 63.69 102 GLY A CA 1
ATOM 797 C C . GLY A 1 102 ? -12.669 1.610 2.051 1.00 63.69 102 GLY A C 1
ATOM 798 O O . GLY A 1 102 ? -13.245 1.755 0.973 1.00 63.69 102 GLY A O 1
ATOM 799 N N . GLN A 1 103 ? -13.019 2.308 3.132 1.00 61.00 103 GLN A N 1
ATOM 800 C CA . GLN A 1 103 ? -13.901 3.463 3.038 1.00 61.00 103 GLN A CA 1
ATOM 801 C C . GLN A 1 103 ? -13.162 4.547 2.257 1.00 61.00 103 GLN A C 1
ATOM 803 O O . GLN A 1 103 ? -12.292 5.253 2.767 1.00 61.00 103 GLN A O 1
ATOM 808 N N . THR A 1 104 ? -13.480 4.657 0.970 1.00 55.88 104 THR A N 1
ATOM 809 C CA . THR A 1 104 ? -13.008 5.771 0.153 1.00 55.88 104 THR A CA 1
ATOM 810 C C . THR A 1 104 ? -13.466 7.077 0.781 1.00 55.88 104 THR A C 1
ATOM 812 O O . THR A 1 104 ? -14.591 7.176 1.251 1.00 55.88 104 THR A O 1
ATOM 815 N N . TRP A 1 105 ? -12.634 8.111 0.730 1.00 53.22 105 TRP A N 1
ATOM 816 C CA . TRP A 1 105 ? -12.960 9.429 1.278 1.00 53.22 105 TRP A CA 1
ATOM 817 C C . TRP A 1 105 ? -14.273 10.039 0.745 1.00 53.22 105 TRP A C 1
ATOM 819 O O . TRP A 1 105 ? -14.849 10.894 1.400 1.00 53.22 105 TRP A O 1
ATOM 829 N N . TYR A 1 106 ? -14.768 9.593 -0.415 1.00 49.56 106 TYR A N 1
ATOM 830 C CA . TYR A 1 106 ? -16.084 9.969 -0.951 1.00 49.56 106 TYR A CA 1
ATOM 831 C C . TYR A 1 106 ? -17.275 9.320 -0.222 1.00 49.56 106 TYR A C 1
ATOM 833 O O . TYR A 1 106 ? -18.405 9.766 -0.390 1.00 49.56 106 TYR A O 1
ATOM 841 N N . ALA A 1 107 ? -17.036 8.254 0.543 1.00 54.28 107 ALA A N 1
ATOM 842 C CA . ALA A 1 107 ? -18.020 7.600 1.404 1.00 54.28 107 ALA A CA 1
ATOM 843 C C . ALA A 1 107 ? -18.122 8.273 2.783 1.00 54.28 107 ALA A C 1
ATOM 845 O O . ALA A 1 107 ? -19.049 7.985 3.535 1.00 54.28 107 ALA A O 1
ATOM 846 N N . ILE A 1 108 ? -17.184 9.173 3.102 1.00 66.06 108 ILE A N 1
ATOM 847 C CA . ILE A 1 108 ? -17.243 10.026 4.286 1.00 66.06 108 ILE A CA 1
ATOM 848 C C . ILE A 1 108 ? -18.397 11.008 4.083 1.00 66.06 108 ILE A C 1
ATOM 850 O O . ILE A 1 108 ? -18.511 11.638 3.026 1.00 66.06 108 ILE A O 1
ATOM 854 N N . SER A 1 109 ? -19.267 11.139 5.084 1.00 76.38 109 SER A N 1
ATOM 855 C CA . SER A 1 109 ? -20.392 12.067 4.982 1.00 76.38 109 SER A CA 1
ATOM 856 C C . SER A 1 109 ? -19.879 13.507 4.845 1.00 76.38 109 SER A C 1
ATOM 858 O O . SER A 1 109 ? -18.782 13.850 5.302 1.00 76.38 109 SER A O 1
ATOM 860 N N . LYS A 1 110 ? -20.676 14.396 4.241 1.00 78.00 110 LYS A N 1
ATOM 861 C CA . LYS A 1 110 ? -20.305 15.816 4.115 1.00 78.00 110 LYS A CA 1
ATOM 862 C C . LYS A 1 110 ? -19.952 16.416 5.482 1.00 78.00 110 LYS A C 1
ATOM 864 O O . LYS A 1 110 ? -19.027 17.216 5.588 1.00 78.00 110 LYS A O 1
ATOM 869 N N . GLU A 1 111 ? -20.659 15.995 6.524 1.00 82.19 111 GLU A N 1
ATOM 870 C CA . GLU A 1 111 ? -20.484 16.430 7.907 1.00 82.19 111 GLU A CA 1
ATOM 871 C C . GLU A 1 111 ? -19.144 15.960 8.488 1.00 82.19 111 GLU A C 1
ATOM 873 O O . GLU A 1 111 ? -18.470 16.715 9.188 1.00 82.19 111 GLU A O 1
ATOM 878 N N . GLU A 1 112 ? -18.715 14.736 8.189 1.00 78.75 112 GLU A N 1
ATOM 879 C CA . GLU A 1 112 ? -17.408 14.227 8.610 1.00 78.75 112 GLU A CA 1
ATOM 880 C C . GLU A 1 112 ? -16.250 14.885 7.850 1.00 78.75 112 GLU A C 1
ATOM 882 O O . GLU A 1 112 ? -15.257 15.279 8.471 1.00 78.75 112 GLU A O 1
ATOM 887 N N . CYS A 1 113 ? -16.390 15.103 6.537 1.00 75.25 113 CYS A N 1
ATOM 888 C CA . CYS A 1 113 ? -15.428 15.896 5.768 1.00 75.25 113 CYS A CA 1
ATOM 889 C C . CYS A 1 113 ? -15.295 17.314 6.341 1.00 75.25 113 CYS A C 1
ATOM 891 O O . CYS A 1 113 ? -14.182 17.824 6.499 1.00 75.25 113 CYS A O 1
ATOM 893 N N . GLN A 1 114 ? -16.420 17.933 6.703 1.00 80.50 114 GLN A N 1
ATOM 894 C CA . GLN A 1 114 ? -16.459 19.273 7.276 1.00 80.50 114 GLN A CA 1
ATOM 895 C C . GLN A 1 114 ? -15.710 19.341 8.618 1.00 80.50 114 GLN A C 1
ATOM 897 O O . GLN A 1 114 ? -14.886 20.237 8.803 1.00 80.50 114 GLN A O 1
ATOM 902 N N . LYS A 1 115 ? -15.875 18.348 9.507 1.00 85.19 115 LYS A N 1
ATOM 903 C CA . LYS A 1 115 ? -15.102 18.248 10.765 1.00 85.19 115 LYS A CA 1
ATOM 904 C C . LYS A 1 115 ? -13.592 18.221 10.513 1.00 85.19 115 LYS A C 1
ATOM 906 O O . LYS A 1 115 ? -12.821 18.868 11.227 1.00 85.19 115 LYS A O 1
ATOM 911 N N . TYR A 1 116 ? -13.148 17.497 9.484 1.00 77.19 116 TYR A N 1
ATOM 912 C CA . TYR A 1 116 ? -11.735 17.455 9.106 1.00 77.19 116 TYR A CA 1
ATOM 913 C C . TYR A 1 116 ? -11.227 18.813 8.614 1.00 77.19 116 TYR A C 1
ATOM 915 O O . TYR A 1 116 ? -10.157 19.247 9.055 1.00 77.19 116 TYR A O 1
ATOM 923 N N . ILE A 1 117 ? -11.995 19.494 7.759 1.00 82.50 117 ILE A N 1
ATOM 924 C CA . ILE A 1 117 ? -11.668 20.831 7.241 1.00 82.50 117 ILE A CA 1
ATOM 925 C C . ILE A 1 117 ? -11.579 21.848 8.385 1.00 82.50 117 ILE A C 1
ATOM 927 O O . ILE A 1 117 ? -10.607 22.597 8.478 1.00 82.50 117 ILE A O 1
ATOM 931 N N . GLU A 1 118 ? -12.531 21.826 9.312 1.00 87.62 118 GLU A N 1
ATOM 932 C CA . GLU A 1 118 ? -12.552 22.718 10.476 1.00 87.62 118 GLU A CA 1
ATOM 933 C C . GLU A 1 118 ? -11.399 22.446 11.450 1.00 87.62 118 GLU A C 1
ATOM 935 O O . GLU A 1 118 ? -10.874 23.364 12.083 1.00 87.62 118 GLU A O 1
ATOM 940 N N . SER A 1 119 ? -10.940 21.194 11.545 1.00 87.50 119 SER A N 1
ATOM 941 C CA . SER A 1 119 ? -9.774 20.830 12.360 1.00 87.50 119 SER A CA 1
ATOM 942 C C . SER A 1 119 ? -8.429 21.240 11.736 1.00 87.50 119 SER A C 1
ATOM 944 O O . SER A 1 119 ? -7.403 21.268 12.429 1.00 87.50 119 SER A O 1
ATOM 946 N N . MET A 1 120 ? -8.408 21.564 10.436 1.00 85.88 120 MET A N 1
ATOM 947 C CA . MET A 1 120 ? -7.189 21.787 9.653 1.00 85.88 120 MET A CA 1
ATOM 948 C C . MET A 1 120 ? -6.277 22.881 10.232 1.00 85.88 120 MET A C 1
ATOM 950 O O . MET A 1 120 ? -5.080 22.615 10.369 1.00 85.88 120 MET A O 1
ATOM 954 N N . PRO A 1 121 ? -6.779 24.056 10.674 1.00 89.25 121 PRO A N 1
ATOM 955 C CA . PRO A 1 121 ? -5.934 25.102 11.253 1.00 89.25 121 PRO A CA 1
ATOM 956 C C . PRO A 1 121 ? -5.136 24.623 12.473 1.00 89.25 121 PRO A C 1
ATOM 958 O O . PRO A 1 121 ? -3.953 24.939 12.609 1.00 89.25 121 PRO A O 1
ATOM 961 N N . LYS A 1 122 ? -5.744 23.793 13.333 1.00 84.62 122 LYS A N 1
ATOM 962 C CA . LYS A 1 122 ? -5.079 23.228 14.520 1.00 84.62 122 LYS A CA 1
ATOM 963 C C . LYS A 1 122 ? -4.000 22.218 14.130 1.00 84.62 122 LYS A C 1
ATOM 965 O O . LYS A 1 122 ? -2.909 22.233 14.699 1.00 84.62 122 LYS A O 1
ATOM 970 N N . ARG A 1 123 ? -4.272 21.374 13.128 1.00 79.69 123 ARG A N 1
ATOM 971 C CA . ARG A 1 123 ? -3.300 20.406 12.589 1.00 79.69 123 ARG A CA 1
ATOM 972 C C . ARG A 1 123 ? -2.112 21.114 11.940 1.00 79.69 123 ARG A C 1
ATOM 974 O O . ARG A 1 123 ? -0.970 20.769 12.231 1.00 79.69 123 ARG A O 1
ATOM 981 N N . CYS A 1 124 ? -2.365 22.137 11.126 1.00 78.75 124 CYS A N 1
ATOM 982 C CA . CYS A 1 124 ? -1.326 22.975 10.531 1.00 78.75 124 CYS A CA 1
ATOM 983 C C . CYS A 1 124 ? -0.467 23.649 11.610 1.00 78.75 124 CYS A C 1
ATOM 985 O O . CYS A 1 124 ? 0.758 23.586 11.533 1.00 78.75 124 CYS A O 1
ATOM 987 N N . ALA A 1 125 ? -1.081 24.216 12.653 1.00 82.62 125 ALA A N 1
ATOM 988 C CA . ALA A 1 125 ? -0.352 24.803 13.777 1.00 82.62 125 ALA A CA 1
ATOM 989 C C . ALA A 1 125 ? 0.524 23.771 14.512 1.00 82.62 125 ALA A C 1
ATOM 991 O O . ALA A 1 125 ? 1.678 24.061 14.831 1.00 82.62 125 ALA A O 1
ATOM 992 N N . ALA A 1 126 ? 0.019 22.552 14.732 1.00 81.81 126 ALA A N 1
ATOM 993 C CA . ALA A 1 126 ? 0.784 21.464 15.339 1.00 81.81 126 ALA A CA 1
ATOM 994 C C . ALA A 1 126 ? 1.988 21.046 14.475 1.00 81.81 126 ALA A C 1
ATOM 996 O O . ALA A 1 126 ? 3.089 20.881 14.998 1.00 81.81 126 ALA A O 1
ATOM 997 N N . VAL A 1 127 ? 1.816 20.946 13.152 1.00 77.56 127 VAL A N 1
ATOM 998 C CA . VAL A 1 127 ? 2.911 20.641 12.214 1.00 77.56 127 VAL A CA 1
ATOM 999 C C . VAL A 1 127 ? 3.961 21.752 12.207 1.00 77.56 127 VAL A C 1
ATOM 1001 O O . VAL A 1 127 ? 5.151 21.455 12.277 1.00 77.56 127 VAL A O 1
ATOM 1004 N N . ILE A 1 128 ? 3.540 23.020 12.178 1.00 81.06 128 ILE A N 1
ATOM 1005 C CA . ILE A 1 128 ? 4.443 24.182 12.237 1.00 81.06 128 ILE A CA 1
ATOM 1006 C C . ILE A 1 128 ? 5.234 24.188 13.550 1.00 81.06 128 ILE A C 1
ATOM 1008 O O . ILE A 1 128 ? 6.429 24.484 13.549 1.00 81.06 128 ILE A O 1
ATOM 1012 N N . ARG A 1 129 ? 4.590 23.829 14.667 1.00 82.00 129 ARG A N 1
ATOM 1013 C CA . ARG A 1 129 ? 5.242 23.704 15.976 1.00 82.00 129 ARG A CA 1
ATOM 1014 C C . ARG A 1 129 ? 6.262 22.567 16.001 1.00 82.00 129 ARG A C 1
ATOM 1016 O O . ARG A 1 129 ? 7.345 22.750 16.540 1.00 82.00 129 ARG A O 1
ATOM 1023 N N . ALA A 1 130 ? 5.925 21.419 15.414 1.00 77.19 130 ALA A N 1
ATOM 1024 C CA . ALA A 1 130 ? 6.767 20.226 15.424 1.00 77.19 130 ALA A CA 1
ATOM 1025 C C . ALA A 1 130 ? 7.970 20.322 14.472 1.00 77.19 130 ALA A C 1
ATOM 1027 O O . ALA A 1 130 ? 9.060 19.875 14.813 1.00 77.19 130 ALA A O 1
ATOM 1028 N N . LYS A 1 131 ? 7.785 20.887 13.273 1.00 74.12 131 LYS A N 1
ATOM 1029 C CA . LYS A 1 131 ? 8.830 20.938 12.233 1.00 74.12 131 LYS A CA 1
ATOM 1030 C C . LYS A 1 131 ? 9.616 22.253 12.212 1.00 74.12 131 LYS A C 1
ATOM 1032 O O . LYS A 1 131 ? 10.572 22.382 11.449 1.00 74.12 131 LYS A O 1
ATOM 1037 N N . GLY A 1 132 ? 9.211 23.238 13.022 1.00 61.28 132 GLY A N 1
ATOM 1038 C CA . GLY A 1 132 ? 9.608 24.633 12.832 1.00 61.28 132 GLY A CA 1
ATOM 1039 C C . GLY A 1 132 ? 9.099 25.153 11.482 1.00 61.28 132 GLY A C 1
ATOM 1040 O O . GLY A 1 132 ? 8.687 24.384 10.619 1.00 61.28 132 GLY A O 1
ATOM 1041 N N . ARG A 1 133 ? 9.113 26.466 11.243 1.00 58.25 133 ARG A N 1
ATOM 1042 C CA . ARG A 1 133 ? 8.653 27.081 9.973 1.00 58.25 133 ARG A CA 1
ATOM 1043 C C . ARG A 1 133 ? 9.529 26.739 8.743 1.00 58.25 133 ARG A C 1
ATOM 1045 O O . ARG A 1 133 ? 9.644 27.538 7.822 1.00 58.25 133 ARG A O 1
ATOM 1052 N N . TRP A 1 134 ? 10.180 25.581 8.718 1.00 53.25 134 TRP A N 1
ATOM 1053 C CA . TRP A 1 134 ? 11.042 25.122 7.640 1.00 53.25 134 TRP A CA 1
ATOM 1054 C C . TRP A 1 1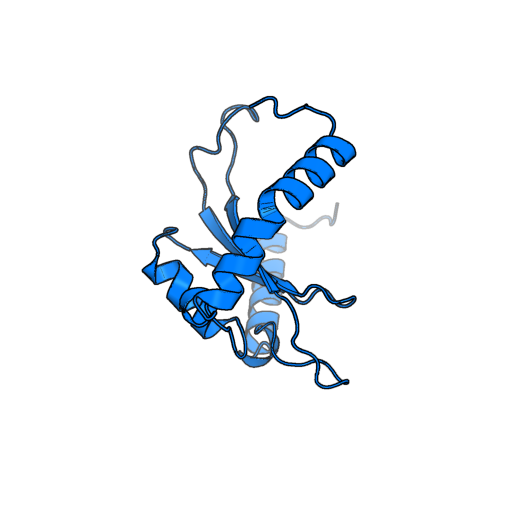34 ? 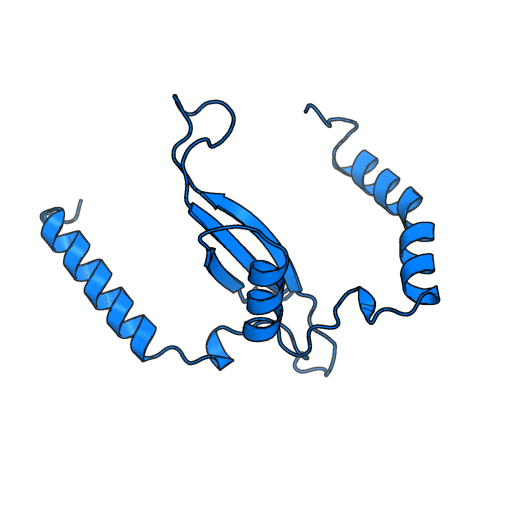10.269 24.233 6.671 1.00 53.25 134 TRP A C 1
ATOM 1056 O O . TRP A 1 134 ? 10.395 23.012 6.660 1.00 53.25 134 TRP A O 1
ATOM 1066 N N . THR A 1 135 ? 9.515 24.869 5.785 1.00 49.03 135 THR A N 1
ATOM 1067 C CA . THR A 1 135 ? 9.268 24.326 4.447 1.00 49.03 135 THR A CA 1
ATOM 1068 C C . THR A 1 135 ? 10.174 25.075 3.480 1.00 49.03 135 THR A C 1
ATOM 1070 O O . THR A 1 135 ? 9.745 26.011 2.815 1.00 49.03 135 THR A O 1
ATOM 1073 N N . LYS A 1 136 ? 11.461 24.703 3.451 1.00 43.66 136 LYS A N 1
ATOM 1074 C CA . LYS A 1 136 ? 12.333 25.005 2.309 1.00 43.66 136 LYS A CA 1
ATOM 1075 C C . LYS A 1 136 ? 11.959 24.021 1.200 1.00 43.66 136 LYS A C 1
ATOM 1077 O O . LYS A 1 136 ? 12.448 22.893 1.202 1.00 43.66 136 LYS A O 1
ATOM 1082 N N . TYR A 1 137 ? 11.039 24.434 0.336 1.00 42.31 137 TYR A N 1
ATOM 1083 C CA . TYR A 1 137 ? 10.938 23.896 -1.019 1.00 42.31 137 TYR A CA 1
ATOM 1084 C C . TYR A 1 137 ? 11.791 24.754 -1.946 1.00 42.31 137 TYR A C 1
ATOM 1086 O O . TYR A 1 137 ? 11.826 25.984 -1.716 1.00 42.31 137 TYR A O 1
#

pLDDT: mean 82.51, std 11.94, range [42.31, 94.31]